Protein AF-A0A6A5GN76-F1 (afdb_monomer)

Organism: Caenorhabditis remanei (NCBI:txid31234)

Structure (mmCIF, N/CA/C/O backbone):
data_AF-A0A6A5GN76-F1
#
_entry.id   AF-A0A6A5GN76-F1
#
loop_
_atom_site.group_PDB
_atom_site.id
_atom_site.type_symbol
_atom_site.label_atom_id
_atom_site.label_alt_id
_atom_site.label_comp_id
_atom_site.label_asym_id
_atom_site.label_entity_id
_atom_site.label_seq_id
_atom_site.pdbx_PDB_ins_code
_atom_site.Cartn_x
_atom_site.Cartn_y
_atom_site.Cartn_z
_atom_site.occupancy
_atom_site.B_iso_or_equiv
_atom_site.auth_seq_id
_atom_site.auth_comp_id
_atom_site.auth_asym_id
_atom_site.auth_atom_id
_atom_site.pdbx_PDB_model_num
ATOM 1 N N . MET A 1 1 ? -6.390 0.692 13.610 1.00 93.50 1 MET A N 1
ATOM 2 C CA . MET A 1 1 ? -5.700 0.027 12.492 1.00 93.50 1 MET A CA 1
ATOM 3 C C . MET A 1 1 ? -6.727 -0.883 11.879 1.00 93.50 1 MET A C 1
ATOM 5 O O . MET A 1 1 ? -7.220 -1.756 12.586 1.00 93.50 1 MET A O 1
ATOM 9 N N . ASN A 1 2 ? -7.130 -0.613 10.651 1.00 95.19 2 ASN A N 1
ATOM 10 C CA . ASN A 1 2 ? -8.048 -1.501 9.960 1.00 95.19 2 ASN A CA 1
ATOM 11 C C . ASN A 1 2 ? -7.301 -2.738 9.458 1.00 95.19 2 ASN A C 1
ATOM 13 O O . ASN A 1 2 ? -6.094 -2.696 9.218 1.00 95.19 2 ASN A O 1
ATOM 17 N N . GLU A 1 3 ? -8.033 -3.832 9.312 1.00 93.38 3 GLU A N 1
ATOM 18 C CA . GLU A 1 3 ? -7.585 -4.960 8.509 1.00 93.38 3 GLU A CA 1
ATOM 19 C C . GLU A 1 3 ? -7.496 -4.562 7.029 1.00 93.38 3 GLU A C 1
ATOM 21 O O . GLU A 1 3 ? -8.292 -3.755 6.539 1.00 93.38 3 GLU A O 1
ATOM 26 N N . LEU A 1 4 ? -6.516 -5.127 6.321 1.00 94.38 4 LEU A N 1
ATOM 27 C CA . LEU A 1 4 ? -6.404 -4.995 4.873 1.00 94.38 4 LEU A CA 1
ATOM 28 C C . LEU A 1 4 ? -7.024 -6.215 4.207 1.00 94.38 4 LEU A C 1
ATOM 30 O O . LEU A 1 4 ? -6.527 -7.328 4.354 1.00 94.38 4 LEU A O 1
ATOM 34 N N . VAL A 1 5 ? -8.071 -5.981 3.426 1.00 95.31 5 VAL A N 1
ATOM 35 C CA . VAL A 1 5 ? -8.720 -7.011 2.615 1.00 95.31 5 VAL A CA 1
ATOM 36 C C . VAL A 1 5 ? -8.178 -6.951 1.191 1.00 95.31 5 VAL A C 1
ATOM 38 O O . VAL A 1 5 ? -7.936 -5.871 0.642 1.00 95.31 5 VAL A O 1
ATOM 41 N N . TRP A 1 6 ? -7.981 -8.112 0.572 1.00 96.69 6 TRP A N 1
ATOM 42 C CA . TRP A 1 6 ? -7.547 -8.170 -0.818 1.00 96.69 6 TRP A CA 1
ATOM 43 C C . TRP A 1 6 ? -8.625 -7.617 -1.759 1.00 96.69 6 TRP A C 1
ATOM 45 O O . TRP A 1 6 ? -9.771 -8.065 -1.742 1.00 96.69 6 TRP A O 1
ATOM 55 N N . ASP A 1 7 ? -8.259 -6.670 -2.618 1.00 97.75 7 ASP A N 1
ATOM 56 C CA . ASP A 1 7 ? -9.165 -6.021 -3.560 1.00 97.75 7 ASP A CA 1
ATOM 57 C C . ASP A 1 7 ? -8.719 -6.279 -5.007 1.00 97.75 7 ASP A C 1
ATOM 59 O O . ASP A 1 7 ? -7.683 -5.801 -5.478 1.00 97.75 7 ASP A O 1
ATOM 63 N N . LYS A 1 8 ? -9.545 -7.035 -5.741 1.00 97.69 8 LYS A N 1
ATOM 64 C CA . LYS A 1 8 ? -9.278 -7.414 -7.139 1.00 97.69 8 LYS A CA 1
ATOM 65 C C . LYS A 1 8 ? -9.263 -6.218 -8.090 1.00 97.69 8 LYS A C 1
ATOM 67 O O . LYS A 1 8 ? -8.655 -6.287 -9.159 1.00 97.69 8 LYS A O 1
ATOM 72 N N . GLU A 1 9 ? -9.950 -5.125 -7.759 1.00 97.38 9 GLU A N 1
ATOM 73 C CA . GLU A 1 9 ? -9.913 -3.923 -8.587 1.00 97.38 9 GLU A CA 1
ATOM 74 C C . GLU A 1 9 ? -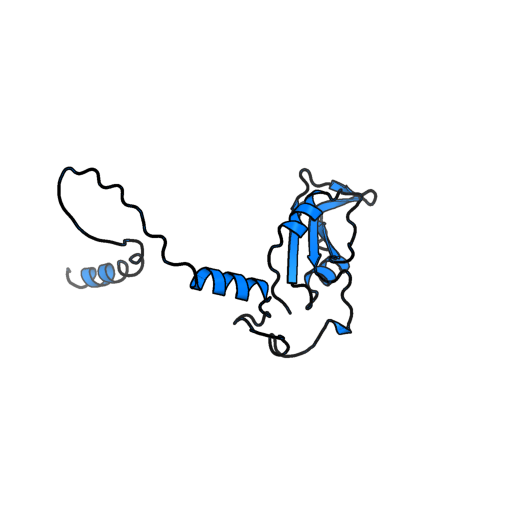8.567 -3.213 -8.438 1.00 97.38 9 GLU A C 1
ATOM 76 O O . GLU A 1 9 ? -7.991 -2.804 -9.451 1.00 97.38 9 GLU A O 1
ATOM 81 N N . LEU A 1 10 ? -8.051 -3.113 -7.209 1.00 98.12 10 LEU A N 1
ATOM 82 C CA . LEU A 1 10 ? -6.708 -2.611 -6.924 1.00 98.12 10 LEU A CA 1
ATOM 83 C C . LEU A 1 10 ? -5.636 -3.496 -7.560 1.00 98.12 10 LEU A C 1
ATOM 85 O O . LEU A 1 10 ? -4.748 -2.963 -8.215 1.00 98.12 10 LEU A O 1
ATOM 89 N N . GLU A 1 11 ? -5.758 -4.821 -7.484 1.00 98.38 11 GLU A N 1
ATOM 90 C CA . GLU A 1 11 ? -4.860 -5.763 -8.170 1.00 98.38 11 GLU A CA 1
ATOM 91 C C . GLU A 1 11 ? -4.844 -5.516 -9.690 1.00 98.38 11 GLU A C 1
ATOM 93 O O . GLU A 1 11 ? -3.797 -5.324 -10.308 1.00 98.38 11 GLU A O 1
ATOM 98 N N . ARG A 1 12 ? -6.024 -5.407 -10.309 1.00 98.19 12 ARG A N 1
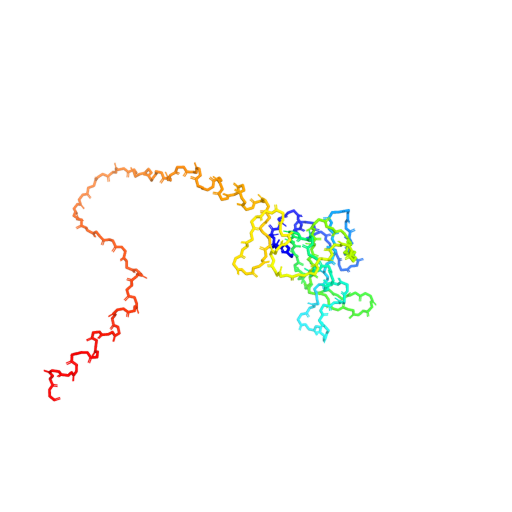ATOM 99 C CA . ARG A 1 12 ? -6.162 -5.120 -11.746 1.00 98.19 12 ARG A CA 1
ATOM 100 C C . ARG A 1 12 ? -5.677 -3.711 -12.125 1.00 98.19 12 ARG A C 1
ATOM 102 O O . ARG A 1 12 ? -5.314 -3.466 -13.277 1.00 98.19 12 ARG A O 1
ATOM 109 N N . LYS A 1 13 ? -5.726 -2.738 -11.210 1.00 97.62 13 LYS A N 1
ATOM 110 C CA . LYS A 1 13 ? -5.111 -1.412 -11.402 1.00 97.62 13 LYS A CA 1
ATOM 111 C C . LYS A 1 13 ? -3.582 -1.529 -11.303 1.00 97.62 13 LYS A C 1
ATOM 113 O O . LYS A 1 13 ? -2.895 -0.976 -12.159 1.00 97.62 13 LYS A O 1
ATOM 118 N N . ALA A 1 14 ? -3.065 -2.292 -10.337 1.00 97.62 14 ALA A N 1
ATOM 119 C CA . ALA A 1 14 ? -1.641 -2.572 -10.152 1.00 97.62 14 ALA A CA 1
ATOM 120 C C . ALA A 1 14 ? -1.037 -3.254 -11.388 1.00 97.62 14 ALA A C 1
ATOM 122 O O . ALA A 1 14 ? 0.010 -2.833 -11.870 1.00 97.62 14 ALA A O 1
ATOM 123 N N . SER A 1 15 ? -1.755 -4.204 -11.996 1.00 96.88 15 SER A N 1
ATOM 124 C CA . SER A 1 15 ? -1.315 -4.924 -13.201 1.00 96.88 15 SER A CA 1
ATOM 125 C C . SER A 1 15 ? -1.150 -4.054 -14.451 1.00 96.88 15 SER A C 1
ATOM 127 O O . SER A 1 15 ? -0.644 -4.514 -15.472 1.00 96.88 15 SER A O 1
ATOM 129 N N . LYS A 1 16 ? -1.632 -2.808 -14.416 1.00 96.12 16 LYS A N 1
ATOM 130 C CA . LYS A 1 16 ? -1.489 -1.828 -15.503 1.00 96.12 16 LYS A CA 1
ATOM 131 C C . LYS A 1 16 ? -0.362 -0.834 -15.254 1.00 96.12 16 LYS A C 1
ATOM 133 O O . LYS A 1 16 ? -0.080 -0.017 -16.133 1.00 96.12 16 LYS A O 1
AT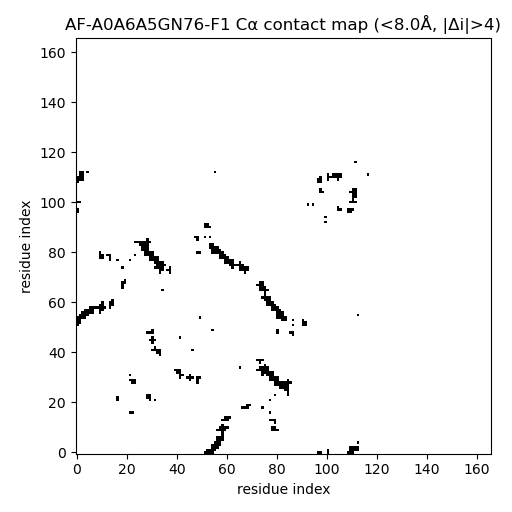OM 138 N N . MET A 1 17 ? 0.235 -0.859 -14.065 1.00 94.44 17 MET A N 1
ATOM 139 C CA . MET A 1 17 ? 1.389 -0.032 -13.749 1.00 94.44 17 MET A CA 1
ATOM 140 C C . MET A 1 17 ? 2.598 -0.525 -14.536 1.00 94.44 17 MET A C 1
ATOM 142 O O . MET A 1 17 ? 2.713 -1.696 -14.895 1.00 94.44 17 MET A O 1
ATOM 146 N N . THR A 1 18 ? 3.515 0.391 -14.807 1.00 91.06 18 THR A N 1
ATOM 147 C CA . THR A 1 18 ? 4.804 0.066 -15.415 1.00 91.06 18 THR A CA 1
ATOM 148 C C . THR A 1 18 ? 5.914 0.570 -14.512 1.00 91.06 18 THR A C 1
ATOM 150 O O . THR A 1 18 ? 5.676 1.452 -13.687 1.00 91.06 18 THR A O 1
ATOM 153 N N . CYS A 1 19 ? 7.134 0.064 -14.696 1.00 87.00 19 CYS A N 1
ATOM 154 C CA . CYS A 1 19 ? 8.282 0.465 -13.876 1.00 87.00 19 CYS A CA 1
ATOM 155 C C . CYS A 1 19 ? 8.465 1.986 -13.786 1.00 87.00 19 CYS A C 1
ATOM 157 O O . CYS A 1 19 ? 8.752 2.536 -12.735 1.00 87.00 19 CYS A O 1
ATOM 159 N N . ASN A 1 20 ? 8.237 2.681 -14.902 1.00 86.38 20 ASN A N 1
ATOM 160 C CA . ASN A 1 20 ? 8.420 4.129 -14.992 1.00 86.38 20 ASN A CA 1
ATOM 161 C C . ASN A 1 20 ? 7.147 4.914 -14.636 1.00 86.38 20 ASN A C 1
ATOM 163 O O . ASN A 1 20 ? 7.123 6.139 -14.748 1.00 86.38 20 ASN A O 1
ATOM 167 N N . ARG A 1 21 ? 6.051 4.225 -14.298 1.00 89.88 21 ARG A N 1
ATOM 168 C CA . ARG A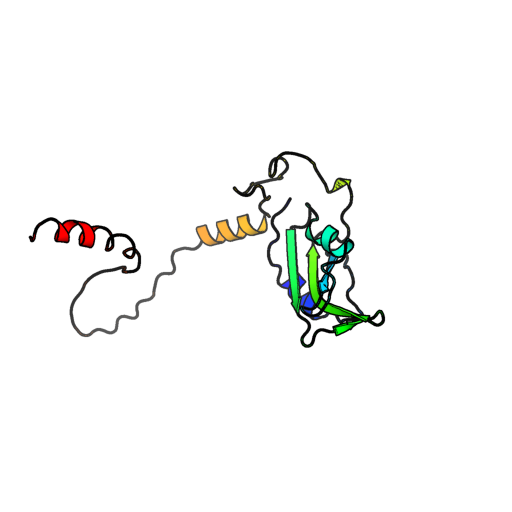 1 21 ? 4.742 4.834 -14.058 1.00 89.88 21 ARG A CA 1
ATOM 169 C C . ARG A 1 21 ? 3.961 4.058 -13.000 1.00 89.88 21 ARG A C 1
ATOM 171 O O . ARG A 1 21 ? 2.934 3.447 -13.292 1.00 89.88 21 ARG A O 1
ATOM 178 N N . MET A 1 22 ? 4.436 4.148 -11.765 1.00 92.00 22 MET A N 1
ATOM 179 C CA . MET A 1 22 ? 3.708 3.741 -10.564 1.00 92.00 22 MET A CA 1
ATOM 180 C C . MET A 1 22 ? 3.139 5.000 -9.909 1.00 92.00 22 MET A C 1
ATOM 182 O O . MET A 1 22 ? 3.868 5.768 -9.289 1.00 92.00 22 MET A O 1
ATOM 186 N N . VAL A 1 23 ? 1.850 5.272 -10.129 1.00 92.56 23 VAL A N 1
ATOM 187 C CA . VAL A 1 23 ? 1.226 6.542 -9.723 1.00 92.56 23 VAL A CA 1
ATOM 188 C C . VAL A 1 23 ? 0.090 6.331 -8.735 1.00 92.56 23 VAL A C 1
ATOM 190 O O . VAL A 1 23 ? -0.799 5.509 -8.957 1.00 92.56 23 VAL A O 1
ATOM 193 N N . THR A 1 24 ? 0.117 7.121 -7.666 1.00 95.38 24 THR A N 1
ATOM 194 C CA . THR A 1 24 ? -0.963 7.257 -6.685 1.00 95.38 24 THR A CA 1
ATOM 195 C C . THR A 1 24 ? -2.242 7.757 -7.360 1.00 95.38 24 THR A C 1
ATOM 197 O O . THR A 1 24 ? -2.201 8.624 -8.237 1.00 95.38 24 THR A O 1
ATOM 200 N N . GLY A 1 25 ? -3.380 7.185 -6.968 1.00 94.88 25 GLY A N 1
ATOM 201 C CA . GLY A 1 25 ? -4.703 7.535 -7.4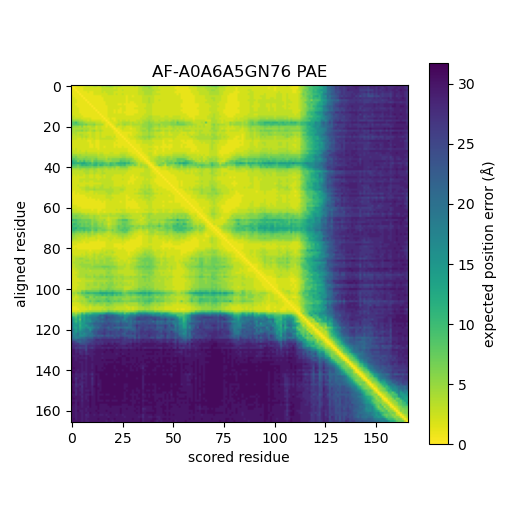73 1.00 94.88 25 GLY A CA 1
ATOM 202 C C . GLY A 1 25 ? -5.479 8.463 -6.535 1.00 94.88 25 GLY A C 1
ATOM 203 O O . GLY A 1 25 ? -4.966 8.903 -5.505 1.00 94.88 25 GLY A O 1
ATOM 204 N N . PRO A 1 26 ? -6.741 8.782 -6.865 1.00 94.75 26 PRO A N 1
ATOM 205 C CA . PRO A 1 26 ? -7.621 9.511 -5.953 1.00 94.75 26 PRO A CA 1
ATOM 206 C C . PRO A 1 26 ? -8.029 8.670 -4.730 1.00 94.75 26 PRO A C 1
ATOM 208 O O . PRO A 1 26 ? -8.273 9.229 -3.667 1.00 94.75 26 PRO A O 1
ATOM 211 N N . ASP A 1 27 ? -8.080 7.346 -4.885 1.00 95.69 27 ASP A N 1
ATOM 212 C CA . ASP A 1 27 ? -8.630 6.364 -3.943 1.00 95.69 27 ASP A CA 1
ATOM 213 C C . ASP A 1 27 ? -7.608 5.300 -3.499 1.00 95.69 27 ASP A C 1
ATOM 215 O O . ASP A 1 27 ? -7.977 4.309 -2.871 1.00 95.69 27 ASP A O 1
ATOM 219 N N . TYR A 1 28 ? -6.327 5.469 -3.834 1.00 97.25 28 TYR A N 1
ATOM 220 C CA . TYR A 1 28 ? -5.262 4.557 -3.416 1.00 97.25 28 TYR A CA 1
ATOM 221 C C . TYR A 1 28 ? -3.885 5.227 -3.447 1.00 97.25 28 TYR A C 1
ATOM 223 O O . TYR A 1 28 ? -3.606 6.060 -4.310 1.00 97.25 28 TYR A O 1
ATOM 231 N N . SER A 1 29 ? -3.006 4.804 -2.546 1.00 96.94 29 SER A N 1
ATOM 232 C CA . SER A 1 29 ? -1.566 5.056 -2.542 1.00 96.94 29 SER A CA 1
ATOM 233 C C . SER A 1 29 ? -0.792 3.919 -3.203 1.00 96.94 29 SER A C 1
ATOM 235 O O . SER A 1 29 ? -1.263 2.784 -3.270 1.00 96.94 29 SER A O 1
ATOM 237 N N . VAL A 1 30 ? 0.428 4.218 -3.646 1.00 96.62 30 VAL A N 1
ATOM 238 C CA . VAL A 1 30 ? 1.381 3.234 -4.174 1.00 96.62 30 VAL A CA 1
ATOM 239 C C . VAL A 1 30 ? 2.331 2.753 -3.076 1.00 96.62 30 VAL A C 1
ATOM 241 O O . VAL A 1 30 ? 2.834 3.538 -2.271 1.00 96.62 30 VAL A O 1
ATOM 244 N N . VAL A 1 31 ? 2.605 1.453 -3.078 1.00 96.56 31 VAL A N 1
ATOM 245 C CA . VAL A 1 31 ? 3.664 0.792 -2.311 1.00 96.56 31 VAL A CA 1
ATOM 246 C C . VAL A 1 31 ? 4.543 0.072 -3.329 1.00 96.56 31 VAL A C 1
ATOM 248 O O . VAL A 1 31 ? 4.093 -0.864 -3.989 1.00 96.56 31 VAL A O 1
ATOM 251 N N . VAL A 1 32 ? 5.782 0.533 -3.492 1.00 94.69 32 VAL A N 1
ATOM 252 C CA . VAL A 1 32 ? 6.732 -0.075 -4.433 1.00 94.69 32 VAL A CA 1
ATOM 253 C C . VAL A 1 32 ? 7.455 -1.208 -3.722 1.00 94.69 32 VAL A C 1
ATOM 255 O O . VAL A 1 32 ? 8.038 -0.994 -2.656 1.00 94.69 32 VAL A O 1
ATOM 258 N N . LEU A 1 33 ? 7.400 -2.408 -4.298 1.00 94.69 33 LEU A N 1
ATOM 259 C CA . LEU A 1 33 ? 8.051 -3.586 -3.740 1.00 94.69 33 LEU A CA 1
ATOM 260 C C . LEU A 1 33 ? 9.445 -3.741 -4.366 1.00 94.69 33 LEU A C 1
ATOM 262 O O . LEU A 1 33 ? 9.539 -3.854 -5.593 1.00 94.69 33 LEU A O 1
ATOM 266 N N . PRO A 1 34 ? 10.527 -3.767 -3.567 1.00 93.69 34 PRO A N 1
ATOM 267 C CA . PRO A 1 34 ? 11.860 -4.056 -4.079 1.00 93.69 34 PRO A CA 1
ATOM 268 C C . PRO A 1 34 ? 11.922 -5.487 -4.621 1.00 93.69 34 PRO A C 1
ATOM 270 O O . PRO A 1 34 ? 11.182 -6.365 -4.174 1.00 93.69 34 PRO A O 1
ATOM 273 N N . SER A 1 35 ? 12.799 -5.734 -5.592 1.00 93.31 35 SER A N 1
ATOM 274 C CA . SER A 1 35 ? 13.071 -7.100 -6.043 1.00 93.31 35 SER A CA 1
ATOM 275 C C . SER A 1 35 ? 13.790 -7.890 -4.944 1.00 93.31 35 SER A C 1
ATOM 277 O O . SER A 1 35 ? 14.435 -7.316 -4.067 1.00 93.31 35 SER A O 1
ATOM 279 N N . GLU A 1 36 ? 13.774 -9.221 -5.026 1.00 89.19 36 GLU A N 1
ATOM 280 C CA . GLU A 1 36 ? 14.563 -10.075 -4.122 1.00 89.19 36 GLU A CA 1
ATOM 281 C C . GLU A 1 36 ? 16.080 -9.824 -4.211 1.00 89.19 36 GLU A C 1
ATOM 283 O O . GLU A 1 36 ? 16.835 -10.218 -3.324 1.00 89.19 36 GLU A O 1
ATOM 288 N N . ARG A 1 37 ? 16.544 -9.191 -5.297 1.00 87.88 37 ARG A N 1
ATOM 289 C CA . ARG A 1 37 ? 17.957 -8.860 -5.526 1.00 87.88 37 ARG A CA 1
ATOM 290 C C . ARG A 1 37 ? 18.328 -7.481 -4.997 1.00 87.88 37 ARG A C 1
ATOM 292 O O . ARG A 1 37 ? 19.519 -7.181 -4.889 1.00 87.88 37 ARG A O 1
ATOM 299 N N . ALA A 1 38 ? 17.344 -6.637 -4.702 1.00 88.38 38 ALA A N 1
ATOM 300 C CA . ALA A 1 38 ? 17.590 -5.320 -4.152 1.00 88.38 38 ALA A CA 1
ATOM 301 C C . ALA A 1 38 ? 18.220 -5.440 -2.756 1.00 88.38 38 ALA A C 1
ATOM 303 O O . ALA A 1 38 ? 17.812 -6.246 -1.923 1.00 88.38 38 ALA A O 1
ATOM 304 N N . SER A 1 39 ? 19.214 -4.600 -2.475 1.00 80.62 39 SER A N 1
ATOM 305 C CA . SER A 1 39 ? 19.863 -4.535 -1.159 1.00 80.62 39 SER A CA 1
ATOM 306 C C . SER A 1 39 ? 19.069 -3.718 -0.132 1.00 80.62 39 SER A C 1
ATOM 308 O O . SER A 1 39 ? 19.423 -3.691 1.047 1.00 80.62 39 SER A O 1
ATOM 310 N N . SER A 1 40 ? 18.006 -3.039 -0.570 1.00 83.00 40 SER A N 1
ATOM 311 C CA . SER A 1 40 ? 17.154 -2.167 0.236 1.00 83.00 40 SER A CA 1
ATOM 312 C C . SER A 1 40 ? 15.746 -2.740 0.386 1.00 83.00 40 SER A C 1
ATOM 314 O O . SER A 1 40 ? 15.178 -3.253 -0.573 1.00 83.00 40 SER A O 1
ATOM 316 N N . GLY A 1 41 ? 15.159 -2.588 1.576 1.00 88.44 41 GLY A N 1
ATOM 317 C CA . GLY A 1 41 ? 13.743 -2.885 1.812 1.00 88.44 41 GLY A CA 1
ATOM 318 C C . GLY A 1 41 ? 12.802 -1.813 1.248 1.00 88.44 41 GLY A C 1
ATOM 319 O O . GLY A 1 41 ? 13.209 -0.947 0.475 1.00 88.44 41 GLY A O 1
ATOM 320 N N . LEU A 1 42 ? 11.536 -1.850 1.674 1.00 91.12 42 LEU A N 1
ATOM 321 C CA . LEU A 1 42 ? 10.541 -0.839 1.300 1.00 91.12 42 LEU A CA 1
ATOM 322 C C . LEU A 1 42 ? 11.016 0.578 1.661 1.00 91.12 42 LEU A C 1
ATOM 324 O O . LEU A 1 42 ? 11.617 0.803 2.718 1.00 91.12 42 LEU A O 1
ATOM 328 N N . SER A 1 43 ? 10.690 1.547 0.804 1.00 91.50 43 SER A N 1
ATOM 329 C CA . SER A 1 43 ? 10.923 2.965 1.090 1.00 91.50 43 SER A CA 1
ATOM 330 C C . SER A 1 43 ? 10.102 3.435 2.298 1.00 91.50 43 SER A C 1
ATOM 332 O O . SER A 1 43 ? 9.074 2.847 2.634 1.00 91.50 43 SER A O 1
ATOM 334 N N . SER A 1 44 ? 10.522 4.522 2.951 1.00 92.19 44 SER A N 1
ATOM 335 C CA . SER A 1 44 ? 9.778 5.107 4.080 1.00 92.19 44 SER A CA 1
ATOM 336 C C . SER A 1 44 ? 8.346 5.501 3.702 1.00 92.19 44 SER A C 1
ATOM 338 O O . SER A 1 44 ? 7.431 5.327 4.502 1.00 92.19 44 SER A O 1
ATOM 340 N N . GLU A 1 45 ? 8.140 5.980 2.474 1.00 92.00 45 GLU A N 1
ATOM 341 C CA . GLU A 1 45 ? 6.816 6.279 1.924 1.00 92.00 45 GLU A CA 1
ATOM 342 C C . GLU A 1 45 ? 5.979 5.009 1.738 1.00 92.00 45 GLU A C 1
ATOM 344 O O . GLU A 1 45 ? 4.833 4.961 2.181 1.00 92.00 45 GLU A O 1
ATOM 349 N N . SER A 1 46 ? 6.565 3.955 1.164 1.00 94.12 46 SER A N 1
ATOM 350 C CA . SER A 1 46 ? 5.899 2.657 1.008 1.00 94.12 46 SER A CA 1
ATOM 351 C C . SER A 1 46 ? 5.503 2.071 2.366 1.00 94.12 46 SER A C 1
ATOM 353 O O . SER A 1 46 ? 4.378 1.602 2.534 1.00 94.12 46 SER A O 1
ATOM 355 N N . TRP A 1 47 ? 6.381 2.178 3.368 1.00 93.75 47 TRP A N 1
ATOM 356 C CA . TRP A 1 47 ? 6.080 1.793 4.746 1.00 93.75 47 TRP A CA 1
ATOM 357 C C . TRP A 1 47 ? 4.942 2.616 5.356 1.00 93.75 47 TRP A C 1
ATOM 359 O O . TRP A 1 47 ? 4.054 2.044 5.989 1.00 93.75 47 TRP A O 1
ATOM 369 N N . ALA A 1 48 ? 4.945 3.938 5.167 1.00 92.69 48 ALA A N 1
ATOM 370 C CA . ALA A 1 48 ? 3.899 4.818 5.681 1.00 92.69 48 ALA A CA 1
ATOM 371 C C . ALA A 1 48 ? 2.538 4.531 5.032 1.00 92.69 48 ALA A C 1
ATOM 373 O O . ALA A 1 48 ? 1.524 4.501 5.726 1.00 92.69 48 ALA A O 1
ATOM 374 N N . ASN A 1 49 ? 2.522 4.275 3.723 1.00 94.31 49 ASN A N 1
ATOM 375 C CA . ASN A 1 49 ? 1.313 3.915 2.992 1.00 94.31 49 ASN A CA 1
ATOM 376 C C . ASN A 1 49 ? 0.759 2.572 3.478 1.00 94.31 49 ASN A C 1
ATOM 378 O O . ASN A 1 49 ? -0.427 2.504 3.788 1.00 94.31 49 ASN A O 1
ATOM 382 N N . LEU A 1 50 ? 1.613 1.548 3.610 1.00 93.38 50 LEU A N 1
ATOM 383 C CA . LEU A 1 50 ? 1.222 0.203 4.048 1.00 93.38 50 LEU A CA 1
ATOM 384 C C . LEU A 1 50 ? 0.677 0.171 5.486 1.00 93.38 50 LEU A C 1
ATOM 386 O O . LEU A 1 50 ? -0.270 -0.554 5.765 1.00 93.38 50 LEU A O 1
ATOM 390 N N . ASN A 1 51 ? 1.248 0.972 6.391 1.00 92.25 51 ASN A N 1
ATOM 391 C CA . ASN A 1 51 ? 0.848 1.023 7.805 1.00 92.25 51 ASN A CA 1
ATOM 392 C C . ASN A 1 51 ? -0.176 2.125 8.110 1.00 92.25 51 ASN A C 1
ATOM 394 O O . ASN A 1 51 ? -0.371 2.488 9.271 1.00 92.25 51 ASN A O 1
ATOM 398 N N . GLY A 1 52 ? -0.811 2.700 7.089 1.00 93.75 52 GLY A N 1
ATOM 399 C CA . GLY A 1 52 ? -1.837 3.718 7.269 1.00 93.75 52 GLY A CA 1
ATOM 400 C C . GLY A 1 52 ? -3.059 3.157 8.005 1.00 93.75 52 GLY A C 1
ATOM 401 O O . GLY A 1 52 ? -3.748 2.318 7.428 1.00 93.75 52 GLY A O 1
ATOM 402 N N . PRO A 1 53 ? -3.415 3.631 9.220 1.00 94.19 53 PRO A N 1
ATOM 403 C CA . PRO A 1 53 ? -4.486 3.020 10.017 1.00 94.19 53 PRO A CA 1
ATOM 404 C C . PRO A 1 53 ? -5.872 3.040 9.381 1.00 94.19 53 PRO A C 1
ATOM 406 O O . PRO A 1 53 ? -6.732 2.265 9.797 1.00 94.19 53 PRO A O 1
ATOM 409 N N . THR A 1 54 ? -6.073 3.942 8.422 1.00 94.00 54 THR A N 1
ATOM 410 C CA . THR A 1 54 ? -7.314 4.167 7.682 1.00 94.00 54 THR A CA 1
ATOM 411 C C . THR A 1 54 ? -7.395 3.381 6.376 1.00 94.00 54 THR A C 1
ATOM 413 O O . THR A 1 54 ? -8.473 3.339 5.786 1.00 94.00 54 THR A O 1
ATOM 416 N N . GLN A 1 55 ? -6.307 2.747 5.932 1.00 95.62 55 GLN A N 1
ATOM 417 C CA . GLN A 1 55 ? -6.326 1.868 4.766 1.00 95.62 55 GLN A CA 1
ATOM 418 C C . GLN A 1 55 ? -7.080 0.582 5.087 1.00 95.62 55 GLN A C 1
ATOM 420 O O . GLN A 1 55 ? -6.932 0.051 6.176 1.00 95.62 55 GLN A O 1
ATOM 425 N N . THR A 1 56 ? -7.889 0.085 4.161 1.00 95.50 56 THR A N 1
ATOM 426 C CA . THR A 1 56 ? -8.751 -1.095 4.351 1.00 95.50 56 THR A CA 1
ATOM 427 C C . THR A 1 56 ? -8.582 -2.144 3.262 1.00 95.50 56 THR A C 1
ATOM 429 O O . THR A 1 56 ? -9.100 -3.251 3.383 1.00 95.50 56 THR A O 1
ATOM 432 N N . LYS A 1 57 ? -7.902 -1.797 2.167 1.00 96.69 57 LYS A N 1
ATOM 433 C CA . LYS A 1 57 ? -7.835 -2.617 0.960 1.00 96.69 57 LYS A CA 1
ATOM 434 C C . LYS A 1 57 ? -6.451 -2.598 0.356 1.00 96.69 57 LYS A C 1
ATOM 436 O O . LYS A 1 57 ? -5.828 -1.538 0.311 1.00 96.69 57 LYS A O 1
ATOM 441 N N . ILE A 1 58 ? -6.021 -3.733 -0.180 1.00 98.06 58 ILE A N 1
ATOM 442 C CA . ILE A 1 58 ? -4.746 -3.871 -0.882 1.00 98.06 58 ILE A CA 1
ATOM 443 C C . ILE A 1 58 ? -4.901 -4.738 -2.132 1.00 98.06 58 ILE A C 1
ATOM 445 O O . ILE A 1 58 ? -5.659 -5.702 -2.134 1.00 98.06 58 ILE A O 1
ATOM 449 N N . GLY A 1 59 ? -4.173 -4.416 -3.194 1.00 98.31 59 GLY A N 1
ATOM 450 C CA . GLY A 1 59 ? -4.026 -5.296 -4.351 1.00 98.31 59 GLY A CA 1
ATOM 451 C C . GLY A 1 59 ? -2.662 -5.103 -4.995 1.00 98.31 59 GLY A C 1
ATOM 452 O O . GLY A 1 59 ? -2.224 -3.965 -5.171 1.00 98.31 59 GLY A O 1
ATOM 453 N N . CYS A 1 60 ? -1.982 -6.201 -5.319 1.00 98.25 60 CYS A N 1
ATOM 454 C CA . CYS A 1 60 ? -0.585 -6.183 -5.756 1.00 98.25 60 CYS A CA 1
ATOM 455 C C . CYS A 1 60 ? -0.379 -6.851 -7.109 1.00 98.25 60 CYS A C 1
ATOM 457 O O . CYS A 1 60 ? -1.162 -7.696 -7.527 1.00 98.25 60 CYS A O 1
ATOM 459 N N . PHE A 1 61 ? 0.703 -6.480 -7.781 1.00 97.44 61 PHE A N 1
ATOM 460 C CA . PHE A 1 61 ? 1.137 -7.102 -9.017 1.00 97.44 61 PHE A CA 1
ATOM 461 C C . PHE A 1 61 ? 2.659 -7.212 -9.058 1.00 97.44 61 PHE A C 1
ATOM 463 O O . PHE A 1 61 ? 3.363 -6.219 -8.856 1.00 97.44 61 PHE A O 1
ATOM 470 N N . ASP A 1 62 ? 3.146 -8.409 -9.370 1.00 95.56 62 ASP A N 1
ATOM 471 C CA . ASP A 1 62 ? 4.572 -8.696 -9.467 1.00 95.56 62 ASP A CA 1
ATOM 472 C C . ASP A 1 62 ? 5.089 -8.461 -10.887 1.00 95.56 62 ASP A C 1
ATOM 474 O O . ASP A 1 62 ? 4.528 -8.946 -11.877 1.00 95.56 62 ASP A O 1
ATOM 478 N N . PHE A 1 63 ? 6.216 -7.768 -10.997 1.00 93.75 63 PHE A N 1
ATOM 479 C CA . PHE A 1 63 ? 6.909 -7.578 -12.260 1.00 93.75 63 PHE A CA 1
ATOM 480 C C . PHE A 1 63 ? 7.757 -8.804 -12.591 1.00 93.75 63 PHE A C 1
ATOM 482 O O . PHE A 1 63 ? 8.654 -9.195 -11.848 1.00 93.75 63 PHE A O 1
ATOM 489 N N . HIS A 1 64 ? 7.486 -9.394 -13.754 1.00 90.94 64 HIS A N 1
ATOM 490 C CA . HIS A 1 64 ? 8.232 -10.530 -14.278 1.00 90.94 64 HIS A CA 1
ATOM 491 C C . HIS A 1 64 ? 8.725 -10.218 -15.701 1.00 90.94 64 HIS A C 1
ATOM 493 O O . HIS A 1 64 ? 7.918 -10.222 -16.635 1.00 90.94 64 HIS A O 1
ATOM 499 N N . PRO A 1 65 ? 10.033 -9.956 -15.899 1.00 91.31 65 PRO A N 1
ATOM 500 C CA . PRO A 1 65 ? 11.083 -9.874 -14.872 1.00 91.31 65 PRO A CA 1
ATOM 501 C C . PRO A 1 65 ? 10.942 -8.630 -13.966 1.00 91.31 65 PRO A C 1
ATOM 503 O O . PRO A 1 65 ? 10.257 -7.681 -14.366 1.00 91.31 65 PRO A O 1
ATOM 506 N N . PRO A 1 66 ? 11.624 -8.596 -12.798 1.00 91.62 66 PRO A N 1
ATOM 507 C CA . PRO A 1 66 ? 11.816 -7.364 -12.038 1.00 91.62 66 PRO A CA 1
ATOM 508 C C . PRO A 1 66 ? 12.361 -6.254 -12.931 1.00 91.62 66 PRO A C 1
ATOM 510 O O . PRO A 1 66 ? 13.083 -6.512 -13.904 1.00 91.62 66 PRO A O 1
ATOM 513 N N . CYS A 1 67 ? 11.986 -5.022 -12.627 1.00 89.50 67 CYS A N 1
ATOM 514 C CA . CYS A 1 67 ? 12.263 -3.886 -13.482 1.00 89.50 67 CYS A CA 1
ATOM 515 C C . CYS A 1 67 ? 13.207 -2.901 -12.792 1.00 89.50 67 CYS A C 1
ATOM 517 O O . CYS A 1 6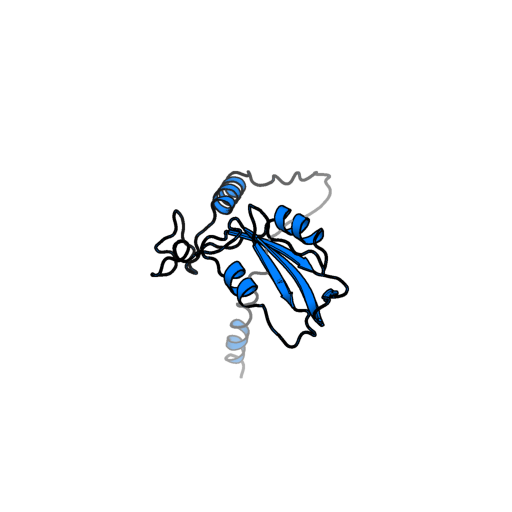7 ? 13.112 -2.668 -11.590 1.00 89.50 67 CYS A O 1
ATOM 519 N N . VAL A 1 68 ? 14.108 -2.305 -13.573 1.00 89.81 68 VAL A N 1
ATOM 520 C CA . VAL A 1 68 ? 15.084 -1.335 -13.072 1.00 89.81 68 VAL A CA 1
ATOM 521 C C . VAL A 1 68 ? 14.660 0.064 -13.499 1.00 89.81 68 VAL A C 1
ATOM 523 O O . VAL A 1 68 ? 14.544 0.347 -14.694 1.00 89.81 68 VAL A O 1
ATOM 526 N N . GLU A 1 69 ? 14.415 0.936 -12.527 1.00 85.25 69 GLU A N 1
ATOM 527 C CA . GLU A 1 69 ? 14.139 2.352 -12.763 1.00 85.25 69 GLU A CA 1
ATOM 528 C C . GLU A 1 69 ? 15.380 3.094 -13.285 1.00 85.25 69 GLU A C 1
ATOM 530 O O . GLU A 1 69 ? 16.522 2.656 -13.146 1.00 85.25 69 GLU A O 1
ATOM 535 N N . THR A 1 70 ? 15.182 4.292 -13.839 1.00 82.62 70 THR A N 1
ATOM 536 C CA . THR A 1 70 ? 16.280 5.136 -14.348 1.00 82.62 70 THR A CA 1
ATOM 537 C C . THR A 1 70 ? 17.291 5.560 -13.278 1.00 82.62 70 THR A C 1
ATOM 539 O O . THR A 1 70 ? 18.413 5.927 -13.612 1.00 82.62 70 THR A O 1
ATOM 542 N N . ASN A 1 71 ? 16.905 5.533 -12.000 1.00 81.81 71 ASN A N 1
ATOM 543 C CA . ASN A 1 71 ? 17.773 5.795 -10.845 1.00 81.81 71 ASN A CA 1
ATOM 544 C C . ASN A 1 71 ? 18.544 4.540 -10.371 1.00 81.81 71 ASN A C 1
ATOM 546 O O . ASN A 1 71 ? 19.320 4.638 -9.423 1.00 81.81 71 ASN A O 1
ATOM 550 N N . GLY A 1 72 ? 18.336 3.383 -11.012 1.00 83.50 72 GLY A N 1
ATOM 551 C CA . GLY A 1 72 ? 18.947 2.104 -10.653 1.00 83.50 72 GLY A CA 1
ATOM 552 C C . GLY A 1 72 ? 18.198 1.300 -9.585 1.00 83.50 72 GLY A C 1
ATOM 553 O O . GLY A 1 72 ? 18.712 0.264 -9.168 1.00 83.50 72 GLY A O 1
ATOM 554 N N . ALA A 1 73 ? 17.018 1.740 -9.133 1.00 85.88 73 ALA A N 1
ATOM 555 C CA . ALA A 1 73 ? 16.196 0.968 -8.203 1.00 85.88 73 ALA A CA 1
ATOM 556 C C . ALA A 1 73 ? 15.646 -0.291 -8.887 1.00 85.88 73 ALA A C 1
ATOM 558 O O . ALA A 1 73 ? 15.064 -0.204 -9.967 1.00 85.88 73 ALA A O 1
ATOM 559 N N . ASP A 1 74 ? 15.848 -1.450 -8.258 1.00 91.69 74 ASP A N 1
ATOM 560 C CA . ASP A 1 74 ? 15.374 -2.747 -8.744 1.00 91.69 74 ASP A CA 1
ATOM 561 C C . ASP A 1 74 ? 14.061 -3.118 -8.041 1.00 91.69 74 ASP A C 1
ATOM 563 O O . ASP A 1 74 ? 14.039 -3.438 -6.849 1.00 91.69 74 ASP A O 1
ATOM 567 N N . ASN A 1 75 ? 12.961 -3.041 -8.784 1.00 92.75 75 ASN A N 1
ATOM 568 C CA . ASN A 1 75 ? 11.603 -3.209 -8.285 1.00 92.75 75 ASN A CA 1
ATOM 569 C C . ASN A 1 75 ? 11.035 -4.563 -8.721 1.00 92.75 75 ASN A C 1
ATOM 571 O O . ASN A 1 75 ? 10.974 -4.886 -9.910 1.00 92.75 75 ASN A O 1
ATOM 575 N N . GLY A 1 76 ? 10.569 -5.339 -7.746 1.00 94.75 76 GLY A N 1
ATOM 576 C CA . GLY A 1 76 ? 9.950 -6.648 -7.944 1.00 94.75 76 GLY A CA 1
ATOM 577 C C . GLY A 1 76 ? 8.450 -6.579 -8.206 1.00 94.75 76 GLY A C 1
ATOM 578 O O . GLY A 1 76 ? 7.892 -7.516 -8.763 1.00 94.75 76 GLY A O 1
ATOM 579 N N . GLY A 1 77 ? 7.788 -5.477 -7.853 1.00 95.25 77 GLY A N 1
ATOM 580 C CA . GLY A 1 77 ? 6.347 -5.340 -8.031 1.00 95.25 77 GLY A CA 1
ATOM 581 C C . GLY A 1 77 ? 5.791 -4.050 -7.447 1.00 95.25 77 GLY A C 1
ATOM 582 O O . GLY A 1 77 ? 6.523 -3.168 -6.990 1.00 95.25 77 GLY A O 1
ATOM 583 N N . VAL A 1 78 ? 4.468 -3.945 -7.450 1.00 96.94 78 VAL A N 1
ATOM 584 C CA . VAL A 1 78 ? 3.744 -2.798 -6.903 1.00 96.94 78 VAL A CA 1
ATOM 585 C C . VAL A 1 78 ? 2.456 -3.245 -6.229 1.00 96.94 78 VAL A C 1
ATOM 587 O O . VAL A 1 78 ? 1.705 -4.049 -6.774 1.00 96.94 78 VAL A O 1
ATOM 590 N N . CYS A 1 79 ? 2.170 -2.680 -5.061 1.00 98.00 79 CYS A N 1
ATOM 591 C CA . CYS A 1 79 ? 0.868 -2.768 -4.416 1.00 98.00 79 CYS A CA 1
ATOM 592 C C . CYS A 1 79 ? 0.174 -1.411 -4.439 1.00 98.00 79 CYS A C 1
ATOM 594 O O . CYS A 1 79 ? 0.803 -0.362 -4.281 1.00 98.00 79 CYS A O 1
ATOM 596 N N . LEU A 1 80 ? -1.143 -1.438 -4.595 1.00 98.25 80 LEU A N 1
ATOM 597 C CA . LEU A 1 80 ? -2.013 -0.295 -4.378 1.00 98.25 80 LEU A CA 1
ATOM 598 C C . LEU A 1 80 ? -2.772 -0.511 -3.078 1.00 98.25 80 LEU A C 1
ATOM 600 O O . LEU A 1 80 ? -3.300 -1.599 -2.849 1.00 98.25 80 LEU A O 1
ATOM 604 N N . ILE A 1 81 ? -2.823 0.519 -2.239 1.00 97.75 81 ILE A N 1
ATOM 605 C CA . ILE A 1 81 ? -3.464 0.466 -0.927 1.00 97.75 81 ILE A CA 1
ATOM 606 C C . ILE A 1 81 ? -4.433 1.636 -0.761 1.00 97.75 81 ILE A C 1
ATOM 608 O O . ILE A 1 81 ? -4.064 2.779 -1.009 1.00 97.75 81 ILE A O 1
ATOM 612 N N . GLY A 1 82 ? -5.679 1.355 -0.389 1.00 96.50 82 GLY A N 1
ATOM 613 C CA . GLY A 1 82 ? -6.760 2.344 -0.347 1.00 96.50 82 GLY A CA 1
ATOM 614 C C . GLY A 1 82 ? -7.599 2.264 0.931 1.00 96.50 82 GLY A C 1
ATOM 615 O O . GLY A 1 82 ? -7.481 1.292 1.681 1.00 96.50 82 GLY A O 1
ATOM 616 N N . PRO A 1 83 ? -8.447 3.277 1.200 1.00 95.19 83 PRO A N 1
ATOM 617 C CA . PRO A 1 83 ? -8.921 4.292 0.252 1.00 95.19 83 PRO A CA 1
ATOM 618 C C . PRO A 1 83 ? -8.121 5.606 0.239 1.00 95.19 83 PRO A C 1
ATOM 620 O O . PRO A 1 83 ? -8.421 6.507 -0.544 1.00 95.19 83 PRO A O 1
ATOM 623 N N . LYS A 1 84 ? -7.158 5.785 1.148 1.00 94.56 84 LYS A N 1
ATOM 624 C CA . LYS A 1 84 ? -6.421 7.047 1.262 1.00 94.56 84 LYS A CA 1
ATOM 625 C C . LYS A 1 84 ? -5.248 7.041 0.294 1.00 94.56 84 LYS A C 1
ATOM 627 O O . LYS A 1 84 ? -4.484 6.086 0.240 1.00 94.56 84 LYS A O 1
ATOM 632 N N . ASN A 1 85 ? -5.073 8.151 -0.409 1.00 93.31 85 ASN A N 1
ATOM 633 C CA . ASN A 1 85 ? -3.914 8.392 -1.265 1.00 93.31 85 ASN A CA 1
ATOM 634 C C . ASN A 1 85 ? -2.743 9.078 -0.535 1.00 93.31 85 ASN A C 1
ATOM 636 O O . ASN A 1 85 ? -1.675 9.299 -1.105 1.00 93.31 85 ASN A O 1
ATOM 640 N N . LYS A 1 86 ? -2.961 9.445 0.731 1.00 89.88 86 LYS A N 1
ATOM 641 C CA . LYS A 1 86 ? -1.968 10.008 1.638 1.00 89.88 86 LYS A CA 1
ATOM 642 C C . LYS A 1 86 ? -2.412 9.786 3.075 1.00 89.88 86 LYS A C 1
ATOM 644 O O . LYS A 1 86 ? -3.566 10.052 3.415 1.00 89.88 86 LYS A O 1
ATOM 649 N N . ILE A 1 87 ? -1.475 9.360 3.913 1.00 90.50 87 ILE A N 1
ATOM 650 C CA . ILE A 1 87 ? -1.676 9.246 5.356 1.00 90.50 87 ILE A CA 1
ATOM 651 C C . ILE A 1 87 ? -1.264 10.554 6.021 1.00 90.50 87 ILE A C 1
ATOM 653 O O . ILE A 1 87 ? -0.153 11.048 5.814 1.00 90.50 87 ILE A O 1
ATOM 657 N N . ASN A 1 88 ? -2.163 11.121 6.817 1.00 90.75 88 ASN A N 1
ATOM 658 C CA . ASN A 1 88 ? -1.911 12.316 7.609 1.00 90.75 88 ASN A CA 1
ATOM 659 C C . ASN A 1 88 ? -1.851 11.957 9.096 1.00 90.75 88 ASN A C 1
ATOM 661 O O . ASN A 1 88 ? -2.221 10.858 9.510 1.00 90.75 88 ASN A O 1
ATOM 665 N N . LYS A 1 89 ? -1.365 12.884 9.924 1.00 90.44 89 LYS A N 1
ATOM 666 C CA . LYS A 1 89 ? -1.223 12.631 11.366 1.00 90.44 89 LYS A CA 1
ATOM 667 C C . LYS A 1 89 ? -2.577 12.433 12.040 1.00 90.44 89 LYS A C 1
ATOM 669 O O . LYS A 1 89 ? -2.676 11.691 13.005 1.00 90.44 89 LYS A O 1
ATOM 674 N N . GLU A 1 90 ? -3.608 13.067 11.500 1.00 90.12 90 GLU A N 1
ATOM 675 C CA . GLU A 1 90 ? -4.987 13.003 11.972 1.00 90.12 90 GLU A CA 1
ATOM 676 C C . GLU A 1 90 ? -5.623 11.634 11.689 1.00 90.12 90 GLU A C 1
ATOM 678 O O . GLU A 1 90 ? -6.579 11.252 12.356 1.00 90.12 90 GLU A O 1
ATOM 683 N N . ASP A 1 91 ? -5.071 10.871 10.736 1.00 87.75 91 ASP A N 1
ATOM 684 C CA . ASP A 1 91 ? -5.479 9.491 10.460 1.00 87.75 91 ASP A CA 1
ATOM 685 C C . ASP A 1 91 ? -4.910 8.501 11.509 1.00 87.75 91 ASP A C 1
ATOM 687 O O . ASP A 1 91 ? -5.245 7.314 11.490 1.00 87.75 91 ASP A O 1
ATOM 691 N N . ILE A 1 92 ? -4.048 8.966 12.429 1.00 91.75 92 ILE A N 1
ATOM 692 C CA . ILE A 1 92 ? -3.387 8.149 13.453 1.00 91.75 92 ILE A CA 1
ATOM 693 C C . ILE A 1 92 ? -3.960 8.476 14.832 1.00 91.75 92 ILE A C 1
ATOM 695 O O . ILE A 1 92 ? -3.761 9.557 15.382 1.00 91.75 92 ILE A O 1
ATOM 699 N N . ILE A 1 93 ? -4.618 7.484 15.429 1.00 92.69 93 ILE A N 1
ATOM 700 C CA . ILE A 1 93 ? -5.135 7.552 16.796 1.00 92.69 93 ILE A CA 1
ATOM 701 C C . ILE A 1 93 ? -4.294 6.625 17.670 1.00 92.69 93 ILE A C 1
ATOM 703 O O . ILE A 1 93 ? -4.201 5.424 17.408 1.00 92.69 93 ILE A O 1
ATOM 707 N N . PHE A 1 94 ? -3.691 7.182 18.718 1.00 93.75 94 PHE A N 1
ATOM 708 C CA . PHE A 1 94 ? -2.926 6.416 19.697 1.00 93.75 94 PHE A CA 1
ATOM 709 C C . PHE A 1 94 ? -3.845 5.874 20.792 1.00 93.75 94 PHE A C 1
ATOM 711 O O . PHE A 1 94 ? -4.699 6.590 21.312 1.00 93.75 94 PHE A O 1
ATOM 718 N N . GLY A 1 95 ? -3.652 4.612 21.164 1.00 94.25 95 GLY A N 1
ATOM 719 C CA . GLY A 1 95 ? -4.455 3.955 22.188 1.00 94.25 95 GLY A CA 1
ATOM 720 C C . GLY A 1 95 ? -4.285 2.443 22.174 1.00 94.25 95 GLY A C 1
ATOM 721 O O . GLY A 1 95 ? -3.398 1.907 21.507 1.00 94.25 95 GLY A O 1
ATOM 722 N N . LYS A 1 96 ? -5.152 1.748 22.916 1.00 95.19 96 LYS A N 1
ATOM 723 C CA . LYS A 1 96 ? -5.209 0.285 22.887 1.00 95.19 96 LYS A CA 1
ATOM 724 C C . LYS A 1 96 ? -5.627 -0.172 21.476 1.00 95.19 96 LYS A C 1
ATOM 726 O O . LYS A 1 96 ? -6.579 0.392 20.933 1.00 95.19 96 LYS A O 1
ATOM 731 N N . PRO A 1 97 ? -4.980 -1.194 20.884 1.00 94.62 97 PRO A N 1
ATOM 732 C CA . PRO A 1 97 ? -5.432 -1.770 19.622 1.00 94.62 97 PRO A CA 1
ATOM 733 C C . PRO A 1 97 ? -6.927 -2.088 19.662 1.00 94.62 97 PRO A C 1
ATOM 735 O O . PRO A 1 97 ? -7.442 -2.593 20.662 1.00 94.62 97 PRO A O 1
ATOM 738 N N . GLY A 1 98 ? -7.630 -1.717 18.598 1.00 93.75 98 GLY A N 1
ATOM 739 C CA . GLY A 1 98 ? -9.054 -1.977 18.462 1.00 93.75 98 GLY A CA 1
ATOM 740 C C . GLY A 1 98 ? -10.007 -1.065 19.245 1.00 93.75 98 GLY A C 1
ATOM 741 O O . GLY A 1 98 ? -11.208 -1.104 19.002 1.00 93.75 98 GLY A O 1
ATOM 742 N N . SER A 1 99 ? -9.529 -0.214 20.164 1.00 94.12 99 SER A N 1
ATOM 743 C CA . SER A 1 99 ? -10.427 0.601 21.006 1.00 94.12 99 SER A CA 1
ATOM 744 C C . SER A 1 99 ? -11.109 1.756 20.270 1.00 94.12 99 SER A C 1
ATOM 746 O O . SER A 1 99 ? -12.027 2.363 20.807 1.00 94.12 99 SER A O 1
ATOM 748 N N . ALA A 1 100 ? -10.621 2.095 19.078 1.00 93.88 100 ALA A N 1
ATOM 749 C CA . ALA A 1 100 ? -11.146 3.163 18.232 1.00 93.88 100 ALA A CA 1
ATOM 750 C C . ALA A 1 100 ? -11.801 2.623 16.948 1.00 93.88 100 ALA A C 1
ATOM 752 O O . ALA A 1 100 ? -11.997 3.381 16.000 1.00 93.88 100 ALA A O 1
ATOM 753 N N . CYS A 1 101 ? -12.094 1.319 16.878 1.00 92.75 101 CYS A N 1
ATOM 754 C CA . CYS A 1 101 ? -12.799 0.768 15.729 1.00 92.75 101 CYS A CA 1
ATOM 755 C C . CYS A 1 101 ? -14.235 1.307 15.686 1.00 92.75 101 CYS A C 1
ATOM 757 O O . CYS A 1 101 ? -14.900 1.348 16.721 1.00 92.75 101 CYS A O 1
ATOM 759 N N . PRO A 1 102 ? -14.735 1.717 14.508 1.00 87.00 102 PRO A N 1
ATOM 760 C CA . PRO A 1 102 ? -16.115 2.180 14.370 1.00 87.00 102 PRO A CA 1
ATOM 761 C C . PRO A 1 102 ? -17.139 1.041 14.503 1.00 87.00 102 PRO A C 1
ATOM 763 O O . PRO A 1 102 ? -18.322 1.309 14.693 1.00 87.00 102 PRO A O 1
ATOM 766 N N . GLY A 1 103 ? -16.695 -0.212 14.379 1.00 85.81 103 GLY A N 1
ATOM 767 C CA . GLY A 1 103 ? -17.515 -1.414 14.485 1.00 85.81 103 GLY A CA 1
ATOM 768 C C . GLY A 1 103 ? -16.783 -2.509 15.251 1.00 85.81 103 GLY A C 1
ATOM 769 O O . GLY A 1 103 ? -16.208 -2.256 16.309 1.00 85.81 103 GLY A O 1
ATOM 770 N N . GLU A 1 104 ? -16.807 -3.723 14.712 1.00 88.62 104 GLU A N 1
ATOM 771 C CA . GLU A 1 104 ? -16.196 -4.875 15.363 1.00 88.62 104 GLU A CA 1
ATOM 772 C C . GLU A 1 104 ? -14.666 -4.826 15.357 1.00 88.62 104 GLU A C 1
ATOM 774 O O . GLU A 1 104 ? -14.011 -4.304 14.447 1.00 88.62 104 GLU A O 1
ATOM 779 N N . THR A 1 105 ? -14.111 -5.419 16.408 1.00 93.06 105 THR A N 1
ATOM 780 C CA . THR A 1 105 ? -12.678 -5.533 16.647 1.00 93.06 105 THR A CA 1
ATOM 781 C C . THR A 1 105 ? -12.322 -7.005 16.724 1.00 93.06 105 THR A C 1
ATOM 783 O O . THR A 1 105 ? -12.906 -7.753 17.510 1.00 93.06 105 THR A O 1
ATOM 786 N N . ARG A 1 106 ? -11.324 -7.411 15.944 1.00 89.69 106 ARG A N 1
ATOM 787 C CA . ARG A 1 106 ? -10.781 -8.767 15.967 1.00 89.69 106 ARG A CA 1
ATOM 788 C C . ARG A 1 106 ? -9.952 -9.020 17.219 1.00 89.69 106 ARG A C 1
ATOM 790 O O . ARG A 1 106 ? -9.474 -8.105 17.889 1.00 89.69 106 ARG A O 1
ATOM 797 N N . HIS A 1 107 ? -9.727 -10.295 17.513 1.00 91.06 107 HIS A N 1
ATOM 798 C CA . HIS A 1 107 ? -8.906 -10.729 18.645 1.00 91.06 107 HIS A CA 1
ATOM 799 C C . HIS A 1 107 ? -7.440 -10.249 18.560 1.00 91.06 107 HIS A C 1
ATOM 801 O O . HIS A 1 107 ? -6.783 -10.122 19.590 1.00 91.06 107 HIS A O 1
ATOM 807 N N . ASP A 1 108 ? -6.948 -9.946 17.356 1.00 91.44 108 ASP A N 1
ATOM 808 C CA . ASP A 1 108 ? -5.623 -9.369 17.076 1.00 91.44 108 ASP A CA 1
ATOM 809 C C . ASP A 1 108 ? -5.572 -7.830 17.234 1.00 91.44 108 ASP A C 1
ATOM 811 O O . ASP A 1 108 ? -4.502 -7.225 17.151 1.00 91.44 108 ASP A O 1
ATOM 815 N N . GLY A 1 109 ? -6.711 -7.186 17.515 1.00 93.94 109 GLY A N 1
ATOM 816 C CA . GLY A 1 109 ? -6.826 -5.739 17.692 1.00 93.94 109 GLY A CA 1
ATOM 817 C C . GLY A 1 109 ? -7.006 -4.938 16.398 1.00 93.94 109 GLY A C 1
ATOM 818 O O . GLY A 1 109 ? -6.972 -3.703 16.457 1.00 93.94 109 GLY A O 1
ATOM 819 N N . LEU A 1 110 ? -7.198 -5.597 15.250 1.00 94.56 110 LEU A N 1
ATOM 820 C CA . LEU A 1 110 ? -7.550 -4.947 13.987 1.00 94.56 110 LEU A CA 1
ATOM 821 C C . LEU A 1 110 ? -9.055 -4.659 13.904 1.00 94.56 110 LEU A C 1
ATOM 823 O O . LEU A 1 110 ? -9.881 -5.385 14.461 1.00 94.56 110 LEU A O 1
ATOM 827 N N . CYS A 1 111 ? -9.412 -3.579 13.209 1.00 94.50 111 CYS A N 1
ATOM 828 C CA . CYS A 1 111 ? -10.807 -3.244 12.935 1.00 94.50 111 CYS A CA 1
ATOM 829 C C . CYS A 1 111 ? -11.312 -4.023 11.725 1.00 94.50 111 CYS A C 1
ATOM 831 O O . CYS A 1 111 ? -10.698 -3.952 10.656 1.00 94.50 111 CYS A O 1
ATOM 833 N N . VAL A 1 112 ? -12.455 -4.690 11.887 1.00 91.19 112 VAL A N 1
ATOM 834 C CA . VAL A 1 112 ? -13.142 -5.388 10.797 1.00 91.19 112 VAL A CA 1
ATOM 835 C C . VAL A 1 112 ? -13.685 -4.359 9.815 1.00 91.19 112 VAL A C 1
ATOM 837 O O . VAL A 1 112 ? -14.316 -3.368 10.200 1.00 91.19 112 VAL A O 1
ATOM 840 N N . THR A 1 113 ? -13.445 -4.583 8.527 1.00 80.06 113 THR A N 1
ATOM 841 C CA . THR A 1 1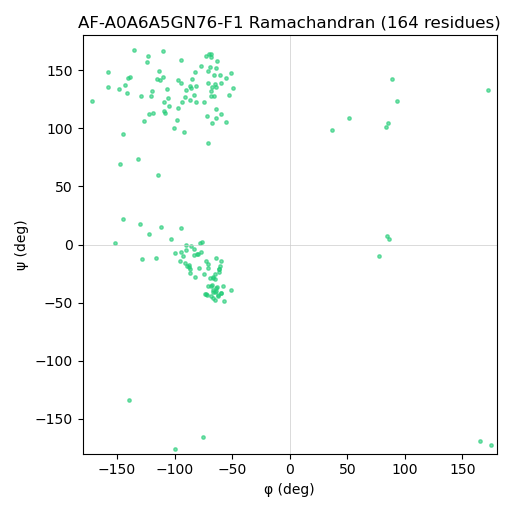13 ? -14.024 -3.742 7.477 1.00 80.06 113 THR A CA 1
ATOM 842 C C . THR A 1 113 ? -15.425 -4.251 7.141 1.00 80.06 113 THR A C 1
ATOM 844 O O . THR A 1 113 ? -15.672 -5.452 7.123 1.00 80.06 113 THR A O 1
ATOM 847 N N . GLN A 1 114 ? -16.372 -3.350 6.864 1.00 65.88 114 GLN A N 1
ATOM 848 C CA . GLN A 1 114 ? -17.787 -3.713 6.661 1.00 65.88 114 GLN A CA 1
ATOM 849 C C . GLN A 1 114 ? -18.032 -4.704 5.506 1.00 65.88 114 GLN A C 1
ATOM 851 O O . GLN A 1 114 ? -19.114 -5.275 5.424 1.00 65.88 114 GLN A O 1
ATOM 856 N N . VAL A 1 115 ? -17.045 -4.917 4.630 1.00 60.50 115 VAL A N 1
ATOM 857 C CA . VAL A 1 115 ? -17.112 -5.902 3.543 1.00 60.50 115 VAL A CA 1
ATOM 858 C C . VAL A 1 115 ? -17.212 -7.327 4.100 1.00 60.50 115 VAL A C 1
ATOM 860 O O . VAL A 1 115 ? -18.041 -8.091 3.616 1.00 60.50 115 VAL A O 1
ATOM 863 N N . GLU A 1 116 ? -16.484 -7.656 5.173 1.00 57.50 116 GLU A N 1
ATOM 864 C CA . GLU A 1 116 ? -16.578 -8.982 5.803 1.00 57.50 116 GLU A CA 1
ATOM 865 C C . GLU A 1 116 ? -17.937 -9.215 6.467 1.00 57.50 116 GLU A C 1
ATOM 867 O O . GLU A 1 116 ? -18.462 -10.319 6.405 1.00 57.50 116 GLU A O 1
ATOM 872 N N . LEU A 1 117 ? -18.561 -8.186 7.054 1.00 56.41 117 LEU A N 1
ATOM 873 C CA . LEU A 1 117 ? -19.887 -8.333 7.670 1.00 56.41 117 LEU A CA 1
ATOM 874 C C . LEU A 1 117 ? -20.956 -8.702 6.632 1.00 56.41 117 LEU A C 1
ATOM 876 O O . LEU A 1 117 ? -21.842 -9.503 6.917 1.00 56.41 117 LEU A O 1
ATOM 880 N N . VAL A 1 118 ? -20.857 -8.147 5.420 1.00 58.66 118 VAL A N 1
ATOM 881 C CA . VAL A 1 118 ? -21.777 -8.465 4.319 1.00 58.66 118 VAL A CA 1
ATOM 882 C C . VAL A 1 118 ? -21.521 -9.876 3.790 1.00 58.66 118 VAL A C 1
ATOM 884 O O . VAL A 1 118 ? -22.475 -10.624 3.596 1.00 58.66 118 VAL A O 1
ATOM 887 N N . GLU A 1 119 ? -20.260 -10.270 3.610 1.00 58.44 119 GLU A N 1
ATOM 888 C CA . GLU A 1 119 ? -19.910 -11.616 3.139 1.00 58.44 119 GLU A CA 1
ATOM 889 C C . GLU A 1 119 ?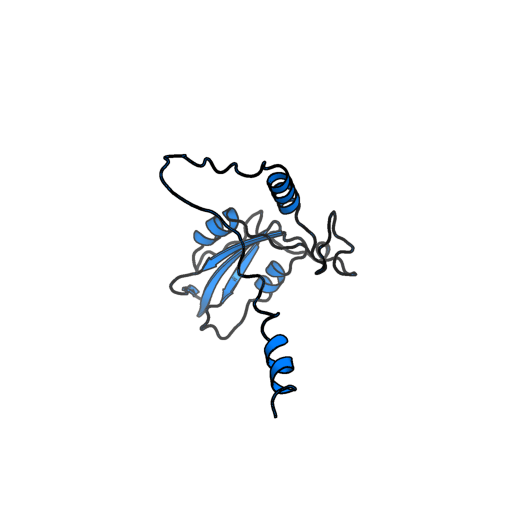 -20.269 -12.701 4.166 1.00 58.44 119 GLU A C 1
ATOM 891 O O . GLU A 1 119 ? -20.841 -13.727 3.800 1.00 58.44 119 GLU A O 1
ATOM 896 N N . HIS A 1 120 ? -20.026 -12.455 5.455 1.00 55.84 120 HIS A N 1
ATOM 897 C CA . HIS A 1 120 ? -20.347 -13.392 6.529 1.00 55.84 120 HIS A CA 1
ATOM 898 C C . HIS A 1 120 ? -21.864 -13.486 6.762 1.00 55.84 120 HIS A C 1
ATOM 900 O O . HIS A 1 120 ? -22.385 -14.573 7.018 1.00 55.84 120 HIS A O 1
ATOM 906 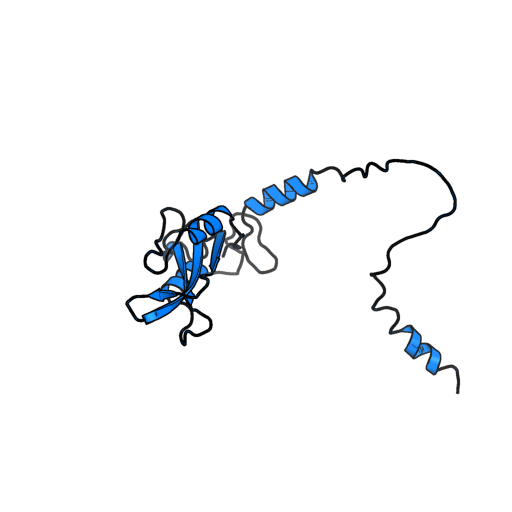N N . GLU A 1 121 ? -22.618 -12.388 6.615 1.00 57.22 121 GLU A N 1
ATOM 907 C CA . GLU A 1 121 ? -24.084 -12.459 6.582 1.00 57.22 121 GLU A CA 1
ATOM 908 C C . GLU A 1 121 ? -24.613 -13.196 5.342 1.00 57.22 121 GLU A C 1
ATOM 910 O O . GLU A 1 121 ? -25.591 -13.937 5.453 1.00 57.22 121 GLU A O 1
ATOM 915 N N . GLU A 1 122 ? -24.015 -13.008 4.161 1.00 57.88 122 GLU A N 1
ATOM 916 C CA . GLU A 1 122 ? -24.414 -13.719 2.940 1.00 57.88 122 GLU A CA 1
ATOM 917 C C . GLU A 1 122 ? -24.084 -15.216 2.993 1.00 57.88 122 GLU A C 1
ATOM 919 O O . GLU A 1 122 ? -24.859 -16.034 2.489 1.00 57.88 122 GLU A O 1
ATOM 924 N N . GLU A 1 123 ? -22.969 -15.597 3.616 1.00 56.22 123 GLU A N 1
ATOM 925 C CA . GLU A 1 123 ? -22.607 -16.996 3.834 1.00 56.22 123 GLU A CA 1
ATOM 926 C C . GLU A 1 123 ? -23.555 -17.665 4.836 1.00 56.22 123 GLU A C 1
ATOM 928 O O . GLU A 1 123 ? -24.077 -18.744 4.558 1.00 56.22 123 GLU A O 1
ATOM 933 N N . VAL A 1 124 ? -23.879 -16.990 5.944 1.00 57.66 124 VAL A N 1
ATOM 934 C CA . VAL A 1 124 ? -24.834 -17.490 6.949 1.00 57.66 124 VAL A CA 1
ATOM 935 C C . VAL A 1 124 ? -26.264 -17.581 6.394 1.00 57.66 124 VAL A C 1
ATOM 937 O O . VAL A 1 124 ? -27.038 -18.441 6.816 1.00 57.66 124 VAL A O 1
ATOM 940 N N . LYS A 1 125 ? -26.633 -16.738 5.419 1.00 56.56 125 LYS A N 1
ATOM 941 C CA . LYS A 1 125 ? -27.948 -16.779 4.749 1.00 56.56 125 LYS A CA 1
ATOM 942 C C . LYS A 1 125 ? -28.033 -17.799 3.608 1.00 56.56 125 LYS A C 1
ATOM 944 O O . LYS A 1 125 ? -29.138 -18.029 3.107 1.00 56.56 125 LYS A O 1
ATOM 949 N N . LYS A 1 126 ? -26.931 -18.427 3.175 1.00 43.69 126 LYS A N 1
ATOM 950 C CA . LYS A 1 126 ? -26.994 -19.464 2.134 1.00 43.69 126 LYS A CA 1
ATOM 951 C C . LYS A 1 126 ? -27.573 -20.759 2.714 1.00 43.69 126 LYS A C 1
ATOM 953 O O . LYS A 1 126 ? -27.001 -21.316 3.649 1.00 43.69 126 LYS A O 1
ATOM 958 N N . PRO A 1 127 ? -28.674 -21.294 2.151 1.00 47.19 127 PRO A N 1
ATOM 959 C CA . PRO A 1 127 ? -29.121 -22.629 2.516 1.00 47.19 127 PRO A CA 1
ATOM 960 C C . PRO A 1 127 ? -28.013 -23.640 2.173 1.00 47.19 127 PRO A C 1
ATOM 962 O O . PRO A 1 127 ? -27.308 -23.450 1.172 1.00 47.19 127 PRO A O 1
ATOM 965 N N . PRO A 1 128 ? -27.841 -24.712 2.969 1.00 44.62 128 PRO A N 1
ATOM 966 C CA . PRO A 1 128 ? -26.892 -25.766 2.643 1.00 44.62 128 PRO A CA 1
ATOM 967 C C . PRO A 1 128 ? -27.171 -26.246 1.219 1.00 44.62 128 PRO A C 1
ATOM 969 O O . PRO A 1 128 ? -28.318 -26.541 0.879 1.00 44.62 128 PRO A O 1
ATOM 972 N N . LYS A 1 129 ? -26.131 -26.284 0.374 1.00 41.53 129 LYS A N 1
ATOM 973 C CA . LYS A 1 129 ? -26.230 -26.842 -0.978 1.00 41.53 129 LYS A CA 1
ATOM 974 C C . LYS A 1 129 ? -26.760 -28.266 -0.851 1.00 41.53 129 LYS A C 1
ATOM 976 O O . LYS A 1 129 ? -26.032 -29.167 -0.439 1.00 41.53 129 LYS A O 1
ATOM 981 N N . SER A 1 130 ? -28.028 -28.455 -1.197 1.00 40.44 130 SER A N 1
ATOM 982 C CA . SER A 1 130 ? -28.619 -29.767 -1.392 1.00 40.44 130 SER A CA 1
ATOM 983 C C . SER A 1 130 ? -27.827 -30.452 -2.497 1.00 40.44 130 SER A C 1
ATOM 985 O O . SER A 1 130 ? -27.827 -30.009 -3.645 1.00 40.44 130 SER A O 1
ATOM 987 N N . VAL A 1 131 ? -27.099 -31.499 -2.128 1.00 41.81 131 VAL A N 1
ATOM 988 C CA . VAL A 1 131 ? -26.473 -32.403 -3.083 1.00 41.81 131 VAL A CA 1
ATOM 989 C C . VAL A 1 131 ? -27.613 -33.080 -3.840 1.00 41.81 131 VAL A C 1
ATOM 991 O O . VAL A 1 131 ? -28.346 -33.884 -3.267 1.00 41.81 131 VAL A O 1
ATOM 994 N N . GLU A 1 132 ? -27.796 -32.740 -5.114 1.00 38.69 132 GLU A N 1
ATOM 995 C CA . GLU A 1 132 ? -28.639 -33.519 -6.018 1.00 38.69 132 GLU A CA 1
ATOM 996 C C . GLU A 1 132 ? -27.914 -34.837 -6.308 1.00 38.69 132 GLU A C 1
ATOM 998 O O . GLU A 1 132 ? -27.125 -34.965 -7.244 1.00 38.69 132 GLU A O 1
ATOM 1003 N N . ALA A 1 133 ? -28.146 -35.824 -5.445 1.00 34.94 133 ALA A N 1
ATOM 1004 C CA . ALA A 1 133 ? -27.797 -37.205 -5.717 1.00 34.94 133 ALA A CA 1
ATOM 1005 C C . ALA A 1 133 ? -28.697 -37.704 -6.854 1.00 34.94 133 ALA A C 1
ATOM 1007 O O . ALA A 1 133 ? -29.884 -37.974 -6.665 1.00 34.94 133 ALA A O 1
ATOM 1008 N N . LYS A 1 134 ? -28.127 -37.813 -8.056 1.00 35.03 134 LYS A N 1
ATOM 1009 C CA . LYS A 1 134 ? -28.740 -38.560 -9.150 1.00 35.03 134 LYS A CA 1
ATOM 1010 C C . LYS A 1 134 ? -28.628 -40.045 -8.806 1.00 35.03 134 LYS A C 1
ATOM 1012 O O . LYS A 1 134 ? -27.534 -40.595 -8.726 1.00 35.03 134 LYS A O 1
ATOM 1017 N N . MET A 1 135 ? -29.775 -40.641 -8.512 1.00 31.95 135 MET A N 1
ATOM 1018 C CA . MET A 1 135 ? -29.933 -42.016 -8.061 1.00 31.95 135 MET A CA 1
ATOM 1019 C C . MET A 1 135 ? -30.162 -42.914 -9.282 1.00 31.95 135 MET A C 1
ATOM 1021 O O . MET A 1 135 ? -31.287 -43.014 -9.756 1.00 31.95 135 MET A O 1
ATOM 1025 N N . ASP A 1 136 ? -29.103 -43.555 -9.780 1.00 33.09 136 ASP A N 1
ATOM 1026 C CA . ASP A 1 136 ? -29.201 -44.751 -10.625 1.00 33.09 136 ASP A CA 1
ATOM 1027 C C . ASP A 1 136 ? -28.718 -45.936 -9.777 1.00 33.09 136 ASP A C 1
ATOM 1029 O O . ASP A 1 136 ? -27.574 -45.977 -9.322 1.00 33.09 136 ASP A O 1
ATOM 1033 N N . GLY A 1 137 ? -29.631 -46.855 -9.461 1.00 30.98 137 GLY A N 1
ATOM 1034 C CA . GLY A 1 137 ? -29.367 -47.971 -8.558 1.00 30.98 137 GLY A CA 1
ATOM 1035 C C . GLY A 1 137 ? -28.646 -49.138 -9.233 1.00 30.98 137 GLY A C 1
ATOM 1036 O O . GLY A 1 137 ? -29.056 -49.567 -10.307 1.00 30.98 137 GLY A O 1
ATOM 1037 N N . ALA A 1 138 ? -27.641 -49.695 -8.551 1.00 32.06 138 ALA A N 1
ATOM 1038 C CA . ALA A 1 138 ? -27.583 -51.119 -8.198 1.00 32.06 138 ALA A CA 1
ATOM 1039 C C . ALA A 1 138 ? -26.402 -51.426 -7.247 1.00 32.06 138 ALA A C 1
ATOM 1041 O O . ALA A 1 138 ? -25.243 -51.228 -7.597 1.00 32.06 138 ALA A O 1
ATOM 1042 N N . ASN A 1 139 ? -26.773 -52.008 -6.101 1.00 31.12 139 ASN A N 1
ATOM 1043 C CA . ASN A 1 139 ? -26.051 -52.949 -5.232 1.00 31.12 139 ASN A CA 1
ATOM 1044 C C . ASN A 1 139 ? -25.059 -52.456 -4.148 1.00 31.12 139 ASN A C 1
ATOM 1046 O O . ASN A 1 139 ? -23.896 -52.160 -4.391 1.00 31.12 139 ASN A O 1
ATOM 1050 N N . ASP A 1 140 ? -25.589 -52.549 -2.919 1.00 33.78 140 ASP A N 1
ATOM 1051 C CA . ASP A 1 140 ? -25.036 -53.199 -1.719 1.00 33.78 140 ASP A CA 1
ATOM 1052 C C . ASP A 1 140 ? -24.032 -52.485 -0.781 1.00 33.78 140 ASP A C 1
ATOM 1054 O O . ASP A 1 140 ? -22.815 -52.566 -0.901 1.00 33.78 140 ASP A O 1
ATOM 1058 N N . THR A 1 141 ? -24.632 -52.024 0.328 1.00 36.34 141 THR A N 1
ATOM 1059 C CA . THR A 1 141 ? -24.190 -52.002 1.744 1.00 36.34 141 THR A CA 1
ATOM 1060 C C . THR A 1 141 ? -23.380 -50.826 2.328 1.00 36.34 141 THR A C 1
ATOM 1062 O O . THR A 1 141 ? -22.553 -50.228 1.646 1.00 36.34 141 THR A O 1
ATOM 1065 N N . PRO A 1 142 ? -23.650 -50.456 3.608 1.00 39.56 142 PRO A N 1
ATOM 1066 C CA . PRO A 1 142 ? -23.358 -49.132 4.171 1.00 39.56 142 PRO A CA 1
ATOM 1067 C C . PRO A 1 142 ? -22.282 -49.149 5.273 1.00 39.56 142 PRO A C 1
ATOM 1069 O O . PRO A 1 142 ? -22.226 -50.113 6.028 1.00 39.56 142 PRO A O 1
ATOM 1072 N N . TRP A 1 143 ? -21.505 -48.065 5.426 1.00 30.03 143 TRP A N 1
ATOM 1073 C CA . TRP A 1 143 ? -21.248 -47.375 6.712 1.00 30.03 143 TRP A CA 1
ATOM 1074 C C . TRP A 1 143 ? -20.154 -46.283 6.599 1.00 30.03 143 TRP A C 1
ATOM 1076 O O . TRP A 1 143 ? -19.105 -46.486 6.000 1.00 30.03 143 TRP A O 1
ATOM 1086 N N . GLU A 1 144 ? -20.485 -45.115 7.163 1.00 30.88 144 GLU A N 1
ATOM 1087 C CA . GLU A 1 144 ? -19.678 -44.262 8.064 1.00 30.88 144 GLU A CA 1
ATOM 1088 C C . GLU A 1 144 ? -18.239 -43.856 7.664 1.00 30.88 144 GLU A C 1
ATOM 1090 O O . GLU A 1 144 ? -17.321 -44.655 7.585 1.00 30.88 144 GLU A O 1
ATOM 1095 N N . SER A 1 145 ? -17.991 -42.592 7.309 1.00 36.16 145 SER A N 1
ATOM 1096 C CA . SER A 1 145 ? -17.745 -41.413 8.172 1.00 36.16 145 SER A CA 1
ATOM 1097 C C . SER A 1 145 ? -16.257 -41.139 8.470 1.00 36.16 145 SER A C 1
ATOM 1099 O O . SER A 1 145 ? -15.541 -41.977 8.999 1.00 36.16 145 SER A O 1
ATOM 1101 N N . ASN A 1 146 ? -15.831 -39.916 8.131 1.00 36.59 146 ASN A N 1
ATOM 1102 C CA . ASN A 1 146 ? -14.811 -39.080 8.780 1.00 36.59 146 ASN A CA 1
ATOM 1103 C C . ASN A 1 146 ? -13.561 -39.758 9.373 1.00 36.59 146 ASN A C 1
ATOM 1105 O O . ASN A 1 146 ? -13.528 -40.110 10.547 1.00 36.59 146 ASN A O 1
ATOM 1109 N N . SER A 1 147 ? -12.453 -39.747 8.625 1.00 41.12 147 SER A N 1
ATOM 1110 C CA . SER A 1 147 ? -11.124 -40.073 9.161 1.00 41.12 147 SER A CA 1
ATOM 1111 C C . SER A 1 147 ? -10.079 -39.033 8.758 1.00 41.12 147 SER A C 1
ATOM 1113 O O . SER A 1 147 ? -9.225 -39.319 7.933 1.00 41.12 147 SER A O 1
ATOM 1115 N N . TYR A 1 148 ? -10.116 -37.843 9.368 1.00 43.31 148 TYR A N 1
ATOM 1116 C CA . TYR A 1 148 ? -8.903 -37.031 9.603 1.00 43.31 148 TYR A CA 1
ATOM 1117 C C . TYR A 1 148 ? -8.951 -36.242 10.929 1.00 43.31 148 TYR A C 1
ATOM 1119 O O . TYR A 1 148 ? -8.199 -35.296 11.135 1.00 43.31 148 TYR A O 1
ATOM 1127 N N . PHE A 1 149 ? -9.780 -36.687 11.881 1.00 45.50 149 PHE A N 1
ATOM 1128 C CA . PHE A 1 149 ? -9.778 -36.235 13.278 1.00 45.50 149 PHE A CA 1
ATOM 1129 C C . PHE A 1 149 ? -9.366 -37.406 14.188 1.00 45.50 149 PHE A C 1
ATOM 1131 O O . PHE A 1 149 ? -10.127 -37.889 15.015 1.00 45.50 149 PHE A O 1
ATOM 1138 N N . GLY A 1 150 ? -8.160 -37.940 13.974 1.00 41.38 150 GLY A N 1
ATOM 1139 C CA . GLY A 1 150 ? -7.655 -39.099 14.728 1.00 41.38 150 GLY A CA 1
ATOM 1140 C C . GLY A 1 150 ? -6.136 -39.169 14.880 1.00 41.38 150 GLY A C 1
ATOM 1141 O O . GLY A 1 150 ? -5.626 -40.085 15.519 1.00 41.38 150 GLY A O 1
ATOM 1142 N N . SER A 1 151 ? -5.392 -38.190 14.352 1.00 50.97 151 SER A N 1
ATOM 1143 C CA . SER A 1 151 ? -3.922 -38.227 14.351 1.00 50.97 151 SER A CA 1
ATOM 1144 C C . SER A 1 151 ? -3.272 -37.908 15.708 1.00 50.97 151 SER A C 1
ATOM 1146 O O . SER A 1 151 ? -2.047 -37.907 15.793 1.00 50.97 151 SER A O 1
ATOM 1148 N N . LEU A 1 152 ? -4.048 -37.663 16.774 1.00 45.97 152 LEU A N 1
ATOM 1149 C CA . LEU A 1 152 ? -3.505 -37.395 18.116 1.00 45.97 152 LEU A CA 1
ATOM 1150 C C . LEU A 1 152 ? -3.869 -38.435 19.190 1.00 45.97 152 LEU A C 1
ATOM 1152 O O . LEU A 1 152 ? -3.248 -38.434 20.248 1.00 45.97 152 LEU A O 1
ATOM 1156 N N . TYR A 1 153 ? -4.808 -39.355 18.935 1.00 45.59 153 TYR A N 1
ATOM 1157 C CA . TYR A 1 153 ? -5.197 -40.376 19.927 1.00 45.59 153 TYR A CA 1
ATOM 1158 C C . TYR A 1 153 ? -4.478 -41.728 19.762 1.00 45.59 153 TYR A C 1
ATOM 1160 O O . TYR A 1 153 ? -4.428 -42.508 20.710 1.00 45.59 153 TYR A O 1
ATOM 1168 N N . MET A 1 154 ? -3.818 -41.979 18.624 1.00 49.41 154 MET A N 1
ATOM 1169 C CA . MET A 1 154 ? -2.997 -43.187 18.410 1.00 49.41 154 MET A CA 1
ATOM 1170 C C . MET A 1 154 ? -1.598 -43.126 19.049 1.00 49.41 154 MET A C 1
ATOM 1172 O O . MET A 1 154 ? -0.911 -44.141 19.114 1.00 49.41 154 MET A O 1
ATOM 1176 N N . VAL A 1 155 ? -1.173 -41.971 19.575 1.00 48.44 155 VAL A N 1
ATOM 1177 C CA . VAL A 1 155 ? 0.117 -41.849 20.286 1.00 48.44 155 VAL A CA 1
ATOM 1178 C C . VAL A 1 155 ? -0.001 -42.301 21.750 1.00 48.44 155 VAL A C 1
ATOM 1180 O O . VAL A 1 155 ? 0.957 -42.828 22.311 1.00 48.44 155 VAL A O 1
ATOM 1183 N N . PHE A 1 156 ? -1.184 -42.192 22.363 1.00 47.88 156 PHE A N 1
ATOM 1184 C CA . PHE A 1 156 ? -1.367 -42.515 23.784 1.00 47.88 156 PHE A CA 1
ATOM 1185 C C . PHE A 1 156 ? -1.687 -43.989 24.079 1.00 47.88 156 PHE A C 1
ATOM 1187 O O . PHE A 1 156 ? -1.451 -44.434 25.199 1.00 47.88 156 PHE A O 1
ATOM 1194 N N . PHE A 1 157 ? -2.127 -44.787 23.097 1.00 42.81 157 PHE A N 1
ATOM 1195 C CA . PHE A 1 157 ? -2.375 -46.222 23.313 1.00 42.81 157 PHE A CA 1
ATOM 1196 C C . PHE A 1 157 ? -1.138 -47.119 23.120 1.00 42.81 157 PHE A C 1
ATOM 1198 O O . PHE A 1 157 ? -1.074 -48.189 23.722 1.00 42.81 157 PHE A O 1
ATOM 1205 N N . CYS A 1 158 ? -0.105 -46.679 22.391 1.00 46.59 158 CYS A N 1
ATOM 1206 C CA . CYS A 1 158 ? 1.145 -47.449 22.272 1.00 46.59 158 CYS A CA 1
ATOM 1207 C C . CYS A 1 158 ? 2.013 -47.405 23.543 1.00 46.59 158 CYS A C 1
ATOM 1209 O O . CYS A 1 158 ? 2.762 -48.344 23.803 1.00 46.59 158 CYS A O 1
ATOM 1211 N N . ALA A 1 159 ? 1.888 -46.365 24.374 1.00 51.09 159 ALA A N 1
ATOM 1212 C CA . ALA A 1 159 ? 2.629 -46.271 25.635 1.00 51.09 159 ALA A CA 1
ATOM 1213 C C . ALA A 1 159 ? 2.020 -47.124 26.768 1.00 51.09 159 ALA A C 1
ATOM 1215 O O . ALA A 1 159 ? 2.722 -47.466 27.715 1.00 51.09 159 ALA A O 1
ATOM 1216 N N . ALA A 1 160 ? 0.741 -47.507 26.670 1.00 50.03 160 ALA A N 1
ATOM 1217 C CA . ALA A 1 160 ? 0.063 -48.303 27.697 1.00 50.03 160 ALA A CA 1
ATOM 1218 C C . ALA A 1 160 ? 0.196 -49.826 27.494 1.00 50.03 160 ALA A C 1
ATOM 1220 O O . ALA A 1 160 ? 0.013 -50.581 28.445 1.00 50.03 160 ALA A O 1
ATOM 1221 N N . ILE A 1 161 ? 0.550 -50.296 26.290 1.00 52.84 161 ILE A N 1
ATOM 1222 C CA . ILE A 1 161 ? 0.689 -51.739 26.010 1.00 52.84 161 ILE A CA 1
ATOM 1223 C C . ILE A 1 161 ? 2.097 -52.263 26.352 1.00 52.84 161 ILE A C 1
ATOM 1225 O O . ILE A 1 161 ? 2.235 -53.422 26.732 1.00 52.84 161 ILE A O 1
ATOM 1229 N N . MET A 1 162 ? 3.137 -51.418 26.363 1.00 54.47 162 MET A N 1
ATOM 1230 C CA . MET A 1 162 ? 4.485 -51.838 26.794 1.00 54.47 162 MET A CA 1
ATOM 1231 C C . MET A 1 162 ? 4.664 -51.935 28.322 1.00 54.47 162 MET A C 1
ATOM 1233 O O . MET A 1 162 ? 5.743 -52.283 28.782 1.00 54.47 162 MET A O 1
ATOM 1237 N N . ALA A 1 163 ? 3.621 -51.668 29.115 1.00 54.34 163 ALA A N 1
ATOM 1238 C CA . ALA A 1 163 ? 3.643 -51.840 30.572 1.00 54.34 163 ALA A CA 1
ATOM 1239 C C . ALA A 1 163 ? 2.911 -53.110 31.057 1.00 54.34 163 ALA A C 1
ATOM 1241 O O . ALA A 1 163 ? 2.787 -53.310 32.264 1.00 54.34 163 ALA A O 1
ATOM 1242 N N . TYR A 1 164 ? 2.424 -53.972 30.149 1.00 49.50 164 TYR A N 1
ATOM 1243 C CA . TYR A 1 164 ? 1.744 -55.225 30.520 1.00 49.50 164 TYR A CA 1
ATOM 1244 C C . TYR A 1 164 ? 2.262 -56.485 29.808 1.00 49.50 164 TYR A C 1
ATOM 1246 O O . TYR A 1 164 ? 1.615 -57.531 29.844 1.00 49.50 164 TYR A O 1
ATOM 1254 N N . SER A 1 165 ? 3.457 -56.431 29.214 1.00 47.84 165 SER A N 1
ATOM 1255 C CA . SER A 1 165 ? 4.171 -57.639 28.794 1.00 47.84 165 SER A CA 1
ATOM 1256 C C . SER A 1 165 ? 5.687 -57.490 28.964 1.00 47.84 165 SER A C 1
ATOM 1258 O O . SER A 1 165 ? 6.377 -57.052 28.046 1.00 47.84 165 SER A O 1
ATOM 1260 N N . SER A 1 166 ? 6.143 -57.975 30.123 1.00 43.31 166 SER A N 1
ATOM 1261 C CA . SER A 1 166 ? 7.521 -58.307 30.522 1.00 43.31 166 SER A CA 1
ATOM 1262 C C . SER A 1 166 ? 8.434 -57.208 31.053 1.00 43.31 166 SER A C 1
ATOM 1264 O O . SER A 1 166 ? 8.482 -56.098 30.493 1.00 43.31 166 SER A O 1
#

Mean predicted aligned error: 14.81 Å

Foldseek 3Di:
DAAADEDVVQQVVQVPADPAGDDQDQFWAKWFAADPPDPDGTDPQNVCRVPQLPWHYKHWDFDVVFDADPVRGTTGIMMIIGRDHDHDPVSDDDDFQQPPAPDDADPVSHHYDVVVVVVVVVVVPDDPPDPPPPDDDDDDDDDDDDPPPCPPPVVVVVVVVVVPDD

Sequence (166 aa):
MNELVWDKELERKASKMTCNRMVTGPDYSVVVLPSERASSGLSSESWANLNGPTQTKIGCFDFHPPCVETNGADNGGVCLIGPKNKINKEDIIFGKPGSACPGETRHDGLCVTQVELVEHEEEVKKPPKSVEAKMDGANDTPWESNSYFGSLYMVFFCAAIMAYSS

Nearest PDB structures (foldseek):
  3us5-assembly1_A  TM=3.668E-01  e=7.358E+00  Homo sapiens

Radius of gyration: 25.58 Å; Cα contacts (8 Å, |Δi|>4): 240; chains: 1; bounding box: 50×71×46 Å

Secondary structure (DSSP, 8-state):
-BPPEE-HHHHHHHTT-BTTB----SS-EEEEEEPTT-SS---HHHHHHHT-TT--EEEEEEEEEEEE-TT--EEEEEEEEES-SS--GGG---SSTTTT-SS-B-TTSPBPPHHHHHHHHHHHTSPP-------------------SS-TTTHHHHHHHHTTS--

Solvent-accessible surface area (backbone atoms only — not comparable to full-atom values): 10077 Å² total; per-residue (Å²): 76,41,42,71,42,84,31,71,67,39,18,60,52,29,66,69,48,46,80,94,48,78,73,63,49,89,52,18,20,56,28,59,34,45,22,95,83,40,96,55,75,65,47,74,63,23,48,48,52,74,67,28,37,71,31,42,31,34,13,56,27,75,41,84,72,59,37,71,39,98,88,66,51,42,31,24,28,34,33,29,32,17,53,48,50,66,78,54,76,87,56,58,82,89,75,64,71,32,76,81,38,97,63,55,54,46,99,87,22,32,16,59,53,72,67,55,58,53,52,53,51,51,57,72,66,50,73,80,82,76,77,83,75,82,85,79,90,83,87,86,88,88,82,85,82,88,88,85,88,57,92,72,65,68,67,65,57,64,68,60,56,68,76,76,66,129

pLDDT: mean 77.79, std 22.85, range [30.03, 98.38]